Protein AF-A0A3D3BCI1-F1 (afdb_monomer)

Foldseek 3Di:
DVLVVVLVVLVVVLCVVQPPVLVVVVVVVVDDPVCSVPVPRCLVSVVVVLVSVLSSVVSVLVVVVVVLCVVDPDDQDLVNVLVVLVPPPPRRPVVSNVVSVVVSVVVSVVSVVVSVVVVVVVVVVVVVVD

Sequence (130 aa):
IVTASITIWLSVPTCERVSLHVEEAARVDGLGPYATFFRIALPIARFQVFGAIAFSFVLVWNEFLLAMMLTTSKGKTLPIIASEMSQLGMNVPWGILNAAVVLLSLPPLILLGVLAGGLNAAFSKKSDQG

pLDDT: mean 73.15, std 9.78, range [41.56, 92.06]

Nearest PDB structures (foldseek):
  7ahd-assembly1_B  TM=6.035E-01  e=8.012E-01  Lactococcus lactis subsp. lactis

Secondary structure (DSSP, 8-state):
-HHHHHHHHHHHHHHHHHHHHHHHHHHHTT--HHHHIIIIIHHHHHHHHHHHHHHHHHHHHHHHHHHHHHH-SSS--HHHHHHHHHTTGGG--HHHHHHHHHHHHHHHHHHHHHHHHHHHHHHHHHHTT-

Solvent-accessible surface area (backbone atoms only — not comparable to full-atom values): 7464 Å² total; per-residue (Å²): 110,71,55,60,56,51,46,54,62,65,49,50,68,60,52,62,76,54,45,65,70,51,52,56,53,29,55,75,70,69,49,52,72,69,55,37,41,66,70,47,51,45,67,71,40,41,70,59,52,52,51,53,51,55,53,44,48,56,47,52,50,54,52,48,52,53,49,50,57,73,68,44,87,85,63,80,42,66,70,47,51,38,54,58,41,64,69,52,64,94,70,39,56,60,70,60,39,52,52,44,52,53,63,68,47,44,63,63,50,52,52,51,49,53,53,50,49,54,50,50,56,62,49,54,66,58,64,77,74,111

Radius of gyration: 21.61 Å; Cα contacts (8 Å, |Δi|>4): 57; chains: 1; bounding box: 54×42×54 Å

Structure (mmCIF, N/CA/C/O backbone):
data_AF-A0A3D3BCI1-F1
#
_entry.id   AF-A0A3D3BCI1-F1
#
loop_
_atom_site.group_PDB
_atom_site.id
_atom_site.type_symbol
_atom_site.label_atom_id
_atom_site.label_alt_id
_atom_site.label_comp_id
_atom_site.label_asym_id
_atom_site.label_entity_id
_atom_site.label_seq_id
_atom_site.pdbx_PDB_ins_code
_atom_site.Cartn_x
_atom_site.Cartn_y
_atom_site.Cartn_z
_atom_site.occupancy
_atom_site.B_iso_or_equiv
_atom_site.auth_seq_id
_atom_site.auth_comp_id
_atom_site.auth_asym_id
_atom_site.auth_atom_id
_atom_site.pdbx_PDB_model_num
ATOM 1 N N . ILE A 1 1 ? 3.225 -16.337 -1.098 1.00 55.62 1 ILE A N 1
ATOM 2 C CA . ILE A 1 1 ? 2.844 -17.005 0.186 1.00 55.62 1 ILE A CA 1
ATOM 3 C C . ILE A 1 1 ? 3.500 -16.295 1.368 1.00 55.62 1 ILE A C 1
ATOM 5 O O . ILE A 1 1 ? 2.781 -15.864 2.257 1.00 55.62 1 ILE A O 1
ATOM 9 N N . VAL A 1 2 ? 4.818 -16.064 1.331 1.00 61.44 2 VAL A N 1
ATOM 10 C CA . VAL A 1 2 ? 5.566 -15.297 2.354 1.00 61.44 2 VAL A CA 1
ATOM 11 C C . VAL A 1 2 ? 4.993 -13.884 2.570 1.00 61.44 2 VAL A C 1
ATOM 13 O O . VAL A 1 2 ? 4.844 -13.418 3.695 1.00 61.44 2 VAL A O 1
ATOM 16 N N . THR A 1 3 ? 4.568 -13.251 1.482 1.00 62.31 3 THR A N 1
ATOM 17 C CA . THR A 1 3 ? 3.888 -11.951 1.384 1.00 62.31 3 THR A CA 1
ATOM 18 C C . THR A 1 3 ? 2.646 -11.836 2.273 1.00 62.31 3 THR A C 1
ATOM 20 O O . THR A 1 3 ? 2.536 -10.928 3.092 1.00 62.31 3 THR A O 1
ATOM 23 N N . ALA A 1 4 ? 1.716 -12.787 2.135 1.00 63.69 4 ALA A N 1
ATOM 24 C CA . ALA A 1 4 ? 0.453 -12.782 2.866 1.00 63.69 4 ALA A CA 1
ATOM 25 C C . ALA A 1 4 ? 0.679 -13.062 4.358 1.00 63.69 4 ALA A C 1
ATOM 27 O O . ALA A 1 4 ? 0.048 -12.433 5.204 1.00 63.69 4 ALA A O 1
ATOM 28 N N . SER A 1 5 ? 1.631 -13.943 4.685 1.00 70.56 5 SER A N 1
ATOM 29 C CA . SER A 1 5 ? 2.012 -14.245 6.066 1.00 70.56 5 SER A CA 1
ATOM 30 C C . SER A 1 5 ? 2.587 -13.025 6.792 1.00 70.56 5 SER A C 1
ATOM 32 O O . SER A 1 5 ? 2.192 -12.755 7.923 1.00 70.56 5 SER A O 1
ATOM 34 N N . ILE A 1 6 ? 3.464 -12.250 6.144 1.00 69.38 6 ILE A N 1
ATOM 35 C CA . ILE A 1 6 ? 4.060 -11.041 6.735 1.00 69.38 6 ILE A CA 1
ATOM 36 C C . ILE A 1 6 ? 3.019 -9.923 6.879 1.00 69.38 6 ILE A C 1
ATOM 38 O O . ILE A 1 6 ? 2.980 -9.260 7.913 1.00 69.38 6 ILE A O 1
ATOM 42 N N . THR A 1 7 ? 2.147 -9.729 5.885 1.00 65.69 7 THR A N 1
ATOM 43 C CA . THR A 1 7 ? 1.057 -8.746 5.969 1.00 65.69 7 THR A CA 1
ATOM 44 C C . THR A 1 7 ? 0.122 -9.037 7.141 1.00 65.69 7 THR A C 1
ATOM 46 O O . THR A 1 7 ? -0.187 -8.124 7.907 1.00 65.69 7 THR A O 1
ATOM 49 N N . ILE A 1 8 ? -0.301 -10.295 7.316 1.00 67.31 8 ILE A N 1
ATOM 50 C CA . ILE A 1 8 ? -1.153 -10.707 8.442 1.00 67.31 8 ILE A CA 1
ATOM 51 C C . ILE A 1 8 ? -0.408 -10.490 9.764 1.00 67.31 8 ILE A C 1
ATOM 53 O O . ILE A 1 8 ? -0.947 -9.888 10.687 1.00 67.31 8 ILE A O 1
ATOM 57 N N . TRP A 1 9 ? 0.859 -10.896 9.840 1.00 72.00 9 TRP A N 1
ATOM 58 C CA . TRP A 1 9 ? 1.659 -10.748 11.054 1.00 72.00 9 TRP A CA 1
ATOM 59 C C . TRP A 1 9 ? 1.862 -9.284 11.476 1.00 72.00 9 TRP A C 1
ATOM 61 O O . TRP A 1 9 ? 1.779 -8.970 12.659 1.00 72.00 9 TRP A O 1
ATOM 71 N N . LEU A 1 10 ? 2.054 -8.366 10.524 1.00 67.88 10 LEU A N 1
ATOM 72 C CA . LEU A 1 10 ? 2.210 -6.936 10.815 1.00 67.88 10 LEU A CA 1
ATOM 73 C C . LEU A 1 10 ? 0.901 -6.232 11.181 1.00 67.88 10 LEU A C 1
ATOM 75 O O . LEU A 1 10 ? 0.939 -5.194 11.837 1.00 67.88 10 LEU A O 1
ATOM 79 N N . SER A 1 11 ? -0.250 -6.768 10.773 1.00 64.44 11 SER A N 1
ATOM 80 C CA . SER A 1 11 ? -1.553 -6.133 11.013 1.00 64.44 11 SER A CA 1
ATOM 81 C C . SER A 1 11 ? -2.202 -6.532 12.347 1.00 64.44 11 SER A C 1
ATOM 83 O O . SER A 1 11 ? -2.993 -5.758 12.890 1.00 64.44 11 SER A O 1
ATOM 85 N N . VAL A 1 12 ? -1.810 -7.666 12.937 1.00 68.62 12 VAL A N 1
ATOM 86 C CA . VAL A 1 12 ? -2.248 -8.103 14.280 1.00 68.62 12 VAL A CA 1
ATOM 87 C C . VAL A 1 12 ? -1.911 -7.091 15.394 1.00 68.62 12 VAL A C 1
ATOM 89 O O . VAL A 1 12 ? -2.842 -6.626 16.058 1.00 68.62 12 VAL A O 1
ATOM 92 N N . PRO A 1 13 ? -0.649 -6.648 15.586 1.00 64.31 13 PRO A N 1
ATOM 93 C CA . PRO A 1 13 ? -0.305 -5.722 16.673 1.00 64.31 13 PRO A CA 1
ATOM 94 C C . PRO A 1 13 ? -0.945 -4.330 16.524 1.00 64.31 13 PRO A C 1
ATOM 96 O O . PRO A 1 13 ? -1.072 -3.592 17.504 1.00 64.31 13 PRO A O 1
ATOM 99 N N . THR A 1 14 ? -1.379 -3.967 15.313 1.00 61.38 14 THR A N 1
ATOM 100 C CA . THR A 1 14 ? -2.145 -2.744 15.038 1.00 61.38 14 THR A CA 1
ATOM 101 C C . THR A 1 14 ? -3.579 -2.823 15.571 1.00 61.38 14 THR A C 1
ATOM 103 O O . THR A 1 14 ? -4.079 -1.834 16.106 1.00 61.38 14 THR A O 1
ATOM 106 N N . CYS A 1 15 ? -4.240 -3.981 15.470 1.00 62.88 15 CYS A N 1
ATOM 107 C CA . CYS A 1 15 ? -5.601 -4.159 15.989 1.00 62.88 15 CYS A CA 1
ATOM 108 C C . CYS A 1 15 ? -5.642 -4.277 17.521 1.00 62.88 15 CYS A C 1
ATOM 110 O O . CYS A 1 15 ? -6.562 -3.760 18.159 1.00 62.88 15 CYS A O 1
ATOM 112 N N . GLU A 1 16 ? -4.641 -4.912 18.132 1.00 64.94 16 GLU A N 1
ATOM 113 C CA . GLU A 1 16 ? -4.620 -5.143 19.584 1.00 64.94 16 GLU A CA 1
ATOM 114 C C . GLU A 1 16 ? -4.493 -3.849 20.398 1.00 64.94 16 GLU A C 1
ATOM 116 O O . GLU A 1 16 ? -5.134 -3.704 21.433 1.00 64.94 16 GLU A O 1
ATOM 121 N N . ARG A 1 17 ? -3.724 -2.863 19.921 1.00 58.66 17 ARG A N 1
ATOM 122 C CA . ARG A 1 17 ? -3.469 -1.623 20.681 1.00 58.66 17 ARG A CA 1
ATOM 123 C C . ARG A 1 17 ? -4.643 -0.643 20.709 1.00 58.66 17 ARG A C 1
ATOM 125 O O . ARG A 1 17 ? -4.691 0.212 21.586 1.00 58.66 17 ARG A O 1
ATOM 132 N N . VAL A 1 18 ? -5.551 -0.728 19.738 1.00 62.78 18 VAL A N 1
ATOM 133 C CA . VAL A 1 18 ? -6.696 0.191 19.600 1.00 62.78 18 VAL A CA 1
ATOM 134 C C . VAL A 1 18 ? -7.972 -0.379 20.221 1.00 62.78 18 VAL A C 1
ATOM 136 O O . VAL A 1 18 ? -8.806 0.394 20.677 1.00 62.78 18 VAL A O 1
ATOM 139 N N . SER A 1 19 ? -8.140 -1.703 20.249 1.00 62.62 19 SER A N 1
ATOM 140 C CA . SER A 1 19 ? -9.444 -2.334 20.503 1.00 62.62 19 SER A CA 1
ATOM 141 C C . SER A 1 19 ? -9.961 -2.184 21.937 1.00 62.62 19 SER A C 1
ATOM 143 O O . SER A 1 19 ? -11.093 -1.742 22.110 1.00 62.62 19 SER A O 1
ATOM 145 N N . LEU A 1 20 ? -9.150 -2.477 22.960 1.00 66.69 20 LEU A N 1
ATOM 146 C CA . LEU A 1 20 ? -9.670 -2.632 24.327 1.00 66.69 20 LEU A CA 1
ATOM 147 C C . LEU A 1 20 ? -10.268 -1.333 24.903 1.00 66.69 20 LEU A C 1
ATOM 149 O O . LEU A 1 20 ? -11.418 -1.301 25.331 1.00 66.69 20 LEU A O 1
ATOM 153 N N . HIS A 1 21 ? -9.515 -0.232 24.847 1.00 67.88 21 HIS A N 1
ATOM 154 C CA . HIS A 1 21 ? -9.954 1.051 25.408 1.00 67.88 21 HIS A CA 1
ATOM 155 C C . HIS A 1 21 ? -11.075 1.714 24.597 1.00 67.88 21 HIS A C 1
ATOM 157 O O . HIS A 1 21 ? -11.914 2.423 25.152 1.00 67.88 21 HIS A O 1
ATOM 163 N N . VAL A 1 22 ? -11.098 1.497 23.279 1.00 72.88 22 VAL A N 1
ATOM 164 C CA . VAL A 1 22 ? -12.125 2.058 22.390 1.00 72.88 22 VA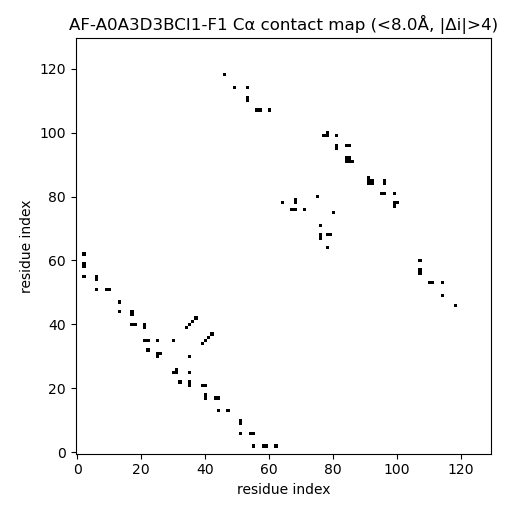L A CA 1
ATOM 165 C C . VAL A 1 22 ? -13.462 1.341 22.571 1.00 72.88 22 VAL A C 1
ATOM 167 O O . VAL A 1 22 ? -14.512 1.980 22.512 1.00 72.88 22 VAL A O 1
ATOM 170 N N . GLU A 1 23 ? -13.441 0.032 22.815 1.00 71.00 23 GLU A N 1
ATOM 171 C CA . GLU A 1 23 ? -14.651 -0.763 23.020 1.00 71.00 23 GLU A CA 1
ATOM 172 C C . GLU A 1 23 ? -15.300 -0.489 24.387 1.00 71.00 23 GLU A C 1
ATOM 174 O O . GLU A 1 23 ? -16.524 -0.369 24.472 1.00 71.00 23 GLU A O 1
ATOM 179 N N . GLU A 1 24 ? -14.494 -0.294 25.438 1.00 70.62 24 GLU A N 1
ATOM 180 C CA . GLU A 1 24 ? -14.978 0.118 26.762 1.00 70.62 24 GLU A CA 1
ATOM 181 C C . GLU A 1 24 ? -15.614 1.515 26.737 1.00 70.62 24 GLU A C 1
ATOM 183 O O . GLU A 1 24 ? -16.728 1.685 27.233 1.00 70.62 24 GLU A O 1
ATOM 188 N N . ALA A 1 25 ? -14.966 2.498 26.100 1.00 74.38 25 ALA A N 1
ATOM 189 C CA . ALA A 1 25 ? -15.505 3.854 25.976 1.00 74.38 25 ALA A CA 1
ATOM 190 C C . ALA A 1 25 ? -16.810 3.889 25.159 1.00 74.38 25 ALA A C 1
ATOM 192 O O . ALA A 1 25 ? -17.790 4.509 25.565 1.00 74.38 25 ALA A O 1
ATOM 193 N N . ALA A 1 26 ? -16.873 3.154 24.046 1.00 72.31 26 ALA A N 1
ATOM 194 C CA . ALA A 1 26 ? -18.069 3.117 23.211 1.00 72.31 26 ALA A CA 1
ATOM 195 C C . ALA A 1 26 ? -19.255 2.390 23.870 1.00 72.31 26 ALA A C 1
ATOM 197 O O . ALA A 1 26 ? -20.409 2.716 23.584 1.00 72.31 26 ALA A O 1
ATOM 198 N N . ARG A 1 27 ? -18.987 1.428 24.768 1.00 74.88 27 ARG A N 1
ATOM 199 C CA . ARG A 1 27 ? -20.024 0.778 25.582 1.00 74.88 27 ARG A CA 1
ATOM 200 C C . ARG A 1 27 ? -20.628 1.749 26.601 1.00 74.88 27 ARG A C 1
ATOM 202 O O . ARG A 1 27 ? -21.836 1.696 26.816 1.00 74.88 27 ARG A O 1
ATOM 209 N N . VAL A 1 28 ? -19.819 2.637 27.185 1.00 78.94 28 VAL A N 1
ATOM 210 C CA . VAL A 1 28 ? -20.299 3.719 28.067 1.00 78.94 28 VAL A CA 1
ATOM 211 C C . VAL A 1 28 ? -21.165 4.721 27.288 1.00 78.94 28 VAL A C 1
ATOM 213 O O . VAL A 1 28 ? -22.195 5.153 27.798 1.00 78.94 28 VAL A O 1
ATOM 216 N N . ASP A 1 29 ? -20.821 4.994 26.027 1.00 78.62 29 ASP A N 1
ATOM 217 C CA . ASP A 1 29 ? -21.579 5.875 25.122 1.00 78.62 29 ASP A CA 1
ATOM 218 C C . ASP A 1 29 ? -22.814 5.208 24.464 1.00 78.62 29 ASP A C 1
ATOM 220 O O . ASP A 1 29 ? -23.513 5.833 23.663 1.00 78.62 29 ASP A O 1
ATOM 224 N N . GLY A 1 30 ? -23.106 3.937 24.770 1.00 81.44 30 GLY A N 1
ATOM 225 C CA . GLY A 1 30 ? -24.274 3.213 24.242 1.00 81.44 30 GLY A CA 1
ATOM 226 C C .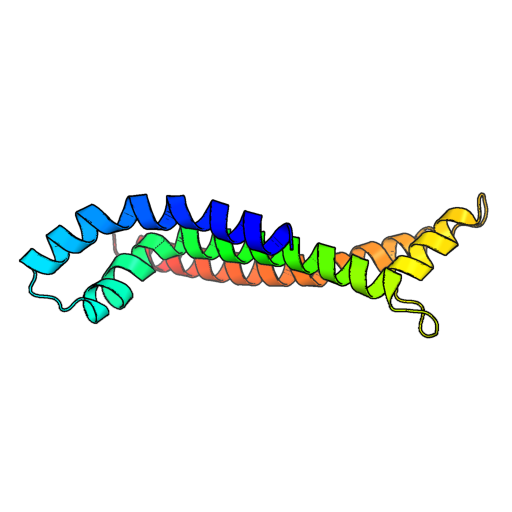 GLY A 1 30 ? -24.220 2.897 22.739 1.00 81.44 30 GLY A C 1
ATOM 227 O O . GLY A 1 30 ? -25.246 2.582 22.132 1.00 81.44 30 GLY A O 1
ATOM 228 N N . LEU A 1 31 ? -23.043 2.979 22.113 1.00 79.81 31 LEU A N 1
ATOM 229 C CA . LEU A 1 31 ? -22.855 2.697 20.690 1.00 79.81 31 LEU A CA 1
ATOM 230 C C . LEU A 1 31 ? -22.811 1.186 20.420 1.00 79.81 31 LEU A C 1
ATOM 232 O O . LEU A 1 31 ? -22.127 0.422 21.099 1.00 79.81 31 LEU A O 1
ATOM 236 N N . GLY A 1 32 ? -23.521 0.749 19.375 1.00 82.06 32 GLY A N 1
ATOM 237 C CA . GLY A 1 32 ? -23.449 -0.633 18.894 1.00 82.06 32 GLY A CA 1
ATOM 238 C C . GLY A 1 32 ? -22.094 -0.964 18.240 1.00 82.06 32 GLY A C 1
ATOM 239 O O . GLY A 1 32 ? -21.441 -0.069 17.700 1.00 82.06 32 GLY A O 1
ATOM 240 N N . PRO A 1 33 ? -21.689 -2.248 18.189 1.00 77.56 33 PRO A N 1
ATOM 241 C CA . PRO A 1 33 ? -20.346 -2.676 17.768 1.00 77.56 33 PRO A CA 1
ATOM 242 C C . PRO A 1 33 ? -19.954 -2.221 16.353 1.00 77.56 33 PRO A C 1
ATOM 244 O O . PRO A 1 33 ? -18.823 -1.794 16.120 1.00 77.56 33 PRO A O 1
ATOM 247 N N . TYR A 1 34 ? -20.896 -2.224 15.406 1.00 80.81 34 TYR A N 1
ATOM 248 C CA . TYR A 1 34 ? -20.651 -1.718 14.051 1.00 80.81 34 TYR A CA 1
ATOM 249 C C . TYR A 1 34 ? -20.419 -0.202 14.020 1.00 80.81 34 TYR A C 1
ATOM 251 O O . TYR A 1 34 ? -19.557 0.281 13.285 1.00 80.81 34 TYR A O 1
ATOM 259 N N . ALA A 1 35 ? -21.160 0.558 14.832 1.00 80.50 35 ALA A N 1
ATOM 260 C CA . ALA A 1 35 ? -20.981 2.002 14.929 1.00 80.50 35 ALA A CA 1
ATOM 261 C C . ALA A 1 35 ? -19.627 2.332 15.569 1.00 80.50 35 ALA A C 1
ATOM 263 O O . ALA A 1 35 ? -18.901 3.170 15.042 1.00 80.50 35 ALA A O 1
ATOM 264 N N . THR A 1 36 ? -19.247 1.617 16.630 1.00 81.06 36 THR A N 1
ATOM 265 C CA . THR A 1 36 ? -17.935 1.732 17.280 1.00 81.06 36 THR A CA 1
ATOM 266 C C . THR A 1 36 ? -16.792 1.486 16.301 1.00 81.06 36 THR A C 1
ATOM 268 O O . THR A 1 36 ? -15.850 2.277 16.231 1.00 81.06 36 THR A O 1
ATOM 271 N N . PHE A 1 37 ? -16.896 0.436 15.481 1.00 77.56 37 PHE A N 1
ATOM 272 C CA . PHE A 1 37 ? -15.868 0.110 14.499 1.00 77.56 37 PHE A CA 1
ATOM 273 C C . PHE A 1 37 ? -15.692 1.218 13.451 1.00 77.56 37 PHE A C 1
ATOM 275 O O . PHE A 1 37 ? -14.594 1.749 13.291 1.00 77.56 37 PHE A O 1
ATOM 282 N N . PHE A 1 38 ? -16.766 1.612 12.760 1.00 81.62 38 PHE A N 1
ATOM 283 C CA . PHE A 1 38 ? -16.662 2.557 11.643 1.00 81.62 38 PHE A CA 1
ATOM 284 C C . PHE A 1 38 ? -16.491 4.020 12.072 1.00 81.62 38 PHE A C 1
ATOM 286 O O . PHE A 1 38 ? -15.827 4.776 11.364 1.00 81.62 38 PHE A O 1
ATOM 293 N N . ARG A 1 39 ? -17.071 4.445 13.205 1.00 78.44 39 ARG A N 1
ATOM 294 C CA . ARG A 1 39 ? -16.984 5.844 13.668 1.00 78.44 39 ARG A CA 1
ATOM 295 C C . ARG A 1 39 ? -15.810 6.128 14.590 1.00 78.44 39 ARG A C 1
ATOM 297 O O . ARG A 1 39 ? -15.402 7.283 14.647 1.00 78.44 39 ARG A O 1
ATOM 304 N N . ILE A 1 40 ? -15.298 5.134 15.315 1.00 77.00 40 ILE A N 1
ATOM 305 C CA . ILE A 1 40 ? -14.287 5.366 16.353 1.00 77.00 40 ILE A CA 1
ATOM 306 C C . ILE A 1 40 ? -13.004 4.611 16.018 1.00 77.00 40 ILE A C 1
ATOM 308 O O . ILE A 1 40 ? -11.981 5.237 15.747 1.00 77.00 40 ILE A O 1
ATOM 312 N N . ALA A 1 41 ? -13.055 3.280 15.953 1.00 77.69 41 ALA A N 1
ATOM 313 C CA . ALA A 1 41 ? -11.852 2.469 15.770 1.00 77.69 41 ALA A CA 1
ATOM 314 C C . ALA A 1 41 ? -11.158 2.738 14.422 1.00 77.69 41 ALA A C 1
ATOM 316 O O . ALA A 1 41 ? -9.954 2.985 14.382 1.00 77.69 41 ALA A O 1
ATOM 317 N N . LEU A 1 42 ? -11.915 2.759 13.321 1.00 77.31 42 LEU A N 1
ATOM 318 C CA . LEU A 1 42 ? -11.389 2.955 11.969 1.00 77.31 42 LEU A CA 1
ATOM 319 C C . LEU A 1 42 ? -10.710 4.329 11.764 1.00 77.31 42 LEU A C 1
ATOM 321 O O . LEU A 1 42 ? -9.576 4.356 11.281 1.00 77.31 42 LEU A O 1
ATOM 325 N N . PRO A 1 43 ? -11.311 5.480 12.133 1.00 76.81 43 PRO A N 1
ATOM 326 C CA . PRO A 1 43 ? -10.648 6.777 11.996 1.00 76.81 43 PRO A CA 1
ATOM 327 C C . PRO A 1 43 ? -9.459 6.971 12.945 1.00 76.81 43 PRO A C 1
ATOM 329 O O . PRO A 1 43 ? -8.530 7.692 12.584 1.00 76.81 43 PRO A O 1
ATOM 332 N N . ILE A 1 44 ? -9.431 6.325 14.113 1.00 77.12 44 ILE A N 1
ATOM 333 C CA . ILE A 1 44 ? -8.259 6.348 15.006 1.00 77.12 44 ILE A CA 1
ATOM 334 C C . ILE A 1 44 ? -7.126 5.498 14.416 1.00 77.12 44 ILE A C 1
ATOM 336 O O . ILE A 1 44 ? -5.974 5.931 14.364 1.00 77.12 44 ILE A O 1
ATOM 340 N N . ALA A 1 45 ? -7.457 4.317 13.894 1.00 76.06 45 ALA A N 1
ATOM 341 C CA . ALA A 1 45 ? -6.502 3.406 13.277 1.00 76.06 45 ALA A CA 1
ATOM 342 C C . ALA A 1 45 ? -6.083 3.819 11.855 1.00 76.06 45 ALA A C 1
ATOM 344 O O . ALA A 1 45 ? -5.172 3.206 11.301 1.00 76.06 45 ALA A O 1
ATOM 345 N N . ARG A 1 46 ? -6.685 4.863 11.259 1.00 74.12 46 ARG A N 1
ATOM 346 C CA . ARG A 1 46 ? -6.475 5.261 9.852 1.00 74.12 46 ARG A CA 1
ATOM 347 C C . ARG A 1 46 ? -5.001 5.348 9.457 1.00 74.12 46 ARG A C 1
ATOM 349 O O . ARG A 1 46 ? -4.624 4.846 8.408 1.00 74.12 46 ARG A O 1
ATOM 356 N N . PHE A 1 47 ? -4.153 5.922 10.316 1.00 74.25 47 PHE A N 1
ATOM 357 C CA . PHE A 1 47 ? -2.718 6.065 10.047 1.00 74.25 47 PHE A CA 1
ATOM 358 C C . PHE A 1 47 ? -2.018 4.704 9.950 1.00 74.25 47 PHE A C 1
ATOM 360 O O . PHE A 1 47 ? -1.204 4.477 9.058 1.00 74.25 47 PHE A O 1
ATOM 367 N N . GLN A 1 48 ? -2.381 3.777 10.836 1.00 72.56 48 GLN A N 1
ATOM 368 C CA . GLN A 1 48 ? -1.817 2.431 10.842 1.00 72.56 48 GLN A CA 1
ATOM 369 C C . GLN A 1 48 ? -2.348 1.588 9.677 1.00 72.56 48 GLN A C 1
ATOM 371 O O . GLN A 1 48 ? -1.580 0.874 9.040 1.00 72.56 48 GLN A O 1
ATOM 376 N N . VAL A 1 49 ? -3.634 1.729 9.337 1.00 77.44 49 VAL A N 1
ATOM 377 C CA . VAL A 1 49 ? -4.244 1.073 8.171 1.00 77.44 49 VAL A CA 1
ATOM 378 C C . VAL A 1 49 ? -3.565 1.525 6.876 1.00 77.44 49 VAL A C 1
ATOM 380 O O . VAL A 1 49 ? -3.232 0.688 6.040 1.00 77.44 49 VAL A O 1
ATOM 383 N N . PHE A 1 50 ? -3.278 2.821 6.721 1.00 79.94 50 PHE A N 1
ATOM 384 C CA . PHE A 1 50 ? -2.534 3.318 5.560 1.00 79.94 50 PHE A CA 1
ATOM 385 C C . PHE A 1 50 ? -1.121 2.730 5.470 1.00 79.94 50 PHE A C 1
ATOM 387 O O . PHE A 1 50 ? -0.710 2.316 4.386 1.00 79.94 50 PHE A O 1
ATOM 394 N N . GLY A 1 51 ? -0.403 2.634 6.595 1.00 78.31 51 GLY A N 1
ATOM 395 C CA . GLY A 1 51 ? 0.909 1.983 6.647 1.00 78.31 51 GLY A CA 1
ATOM 396 C C . GLY A 1 51 ? 0.852 0.507 6.237 1.00 78.31 51 GLY A C 1
ATOM 397 O O . GLY A 1 51 ? 1.652 0.061 5.415 1.00 78.31 51 GLY A O 1
ATOM 398 N N . ALA A 1 52 ? -0.141 -0.233 6.737 1.00 78.56 52 ALA A N 1
ATOM 399 C CA . ALA A 1 52 ? -0.345 -1.639 6.396 1.00 78.56 52 ALA A CA 1
ATOM 400 C C . ALA A 1 52 ? -0.680 -1.844 4.907 1.00 78.56 52 ALA A C 1
ATOM 402 O O . ALA A 1 52 ? -0.146 -2.762 4.280 1.00 78.56 52 ALA A O 1
ATOM 403 N N . ILE A 1 53 ? -1.517 -0.979 4.320 1.00 80.56 53 ILE A N 1
ATOM 404 C CA . ILE A 1 53 ? -1.864 -1.016 2.890 1.00 80.56 53 ILE A CA 1
ATOM 405 C C . ILE A 1 53 ? -0.631 -0.735 2.027 1.00 80.56 53 ILE A C 1
ATOM 407 O O . ILE A 1 53 ? -0.352 -1.495 1.101 1.00 80.56 53 ILE A O 1
ATOM 411 N N . ALA A 1 54 ? 0.130 0.317 2.343 1.00 82.88 54 ALA A N 1
ATOM 412 C CA . ALA A 1 54 ? 1.333 0.677 1.597 1.00 82.88 54 ALA A CA 1
ATOM 413 C C . ALA A 1 54 ? 2.376 -0.450 1.628 1.00 82.88 54 ALA A 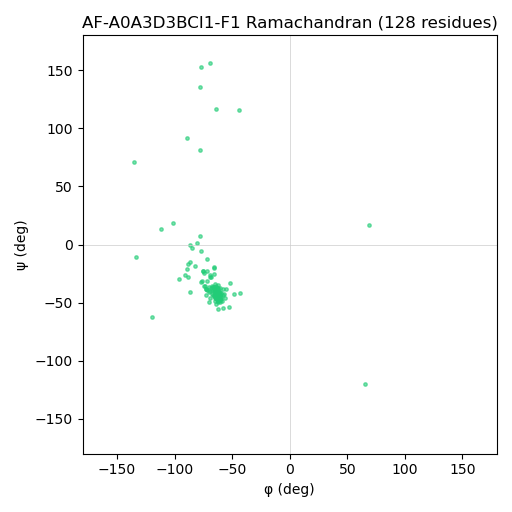C 1
ATOM 415 O O . ALA A 1 54 ? 2.898 -0.853 0.588 1.00 82.88 54 ALA A O 1
ATOM 416 N N . PHE A 1 55 ? 2.636 -1.003 2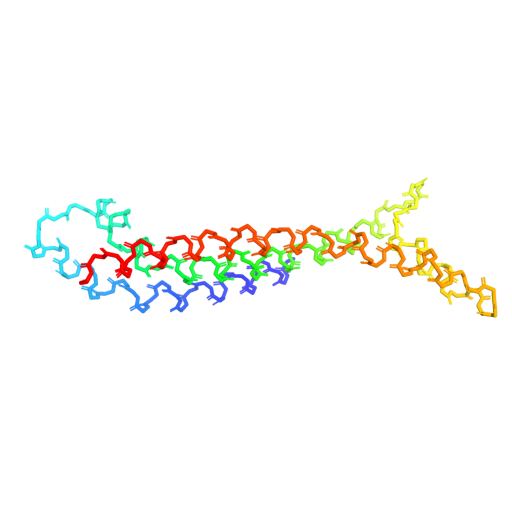.813 1.00 78.62 55 PHE A N 1
ATOM 417 C CA . PHE A 1 55 ? 3.597 -2.086 2.986 1.00 78.62 55 PHE A CA 1
ATOM 418 C C . PHE A 1 55 ? 3.172 -3.362 2.244 1.00 78.62 55 PHE A C 1
ATOM 420 O O . PHE A 1 55 ? 3.962 -3.957 1.511 1.00 78.62 55 PHE A O 1
ATOM 427 N N . SER A 1 56 ? 1.900 -3.749 2.366 1.00 80.00 56 SER A N 1
ATOM 428 C CA . SER A 1 56 ? 1.355 -4.918 1.667 1.00 80.00 56 SER A CA 1
ATOM 429 C C . SER A 1 56 ? 1.397 -4.749 0.151 1.00 80.00 56 SER A C 1
ATOM 431 O O . SER A 1 56 ? 1.704 -5.701 -0.564 1.00 80.00 56 SER A O 1
ATOM 433 N N . PHE A 1 57 ? 1.147 -3.536 -0.348 1.00 83.06 57 PHE A N 1
ATOM 434 C CA . PHE A 1 57 ? 1.246 -3.243 -1.772 1.00 83.06 57 PHE A CA 1
ATOM 435 C C . PHE A 1 57 ? 2.669 -3.443 -2.297 1.00 83.06 57 PHE A C 1
ATOM 437 O O . PHE A 1 57 ? 2.840 -4.120 -3.304 1.00 83.06 57 PHE A O 1
ATOM 444 N N . VAL A 1 58 ? 3.690 -2.916 -1.610 1.00 81.44 58 VAL A N 1
ATOM 445 C CA . VAL A 1 58 ? 5.098 -3.100 -2.011 1.00 81.44 58 VAL A CA 1
ATOM 446 C C . VAL A 1 58 ? 5.457 -4.583 -2.084 1.00 81.44 58 VAL A C 1
ATOM 448 O O . VAL A 1 58 ? 6.093 -5.027 -3.040 1.00 81.44 58 VAL A O 1
ATOM 451 N N . LEU A 1 59 ? 5.015 -5.363 -1.099 1.00 78.88 59 LEU A N 1
ATOM 452 C CA . LEU A 1 59 ? 5.280 -6.793 -1.073 1.00 78.88 59 LEU A CA 1
ATOM 453 C C . LEU A 1 59 ? 4.600 -7.539 -2.236 1.00 78.88 59 LEU A C 1
ATOM 455 O O . LEU A 1 59 ? 5.245 -8.346 -2.906 1.00 78.88 59 LEU A O 1
ATOM 459 N N . VAL A 1 60 ? 3.323 -7.257 -2.513 1.00 81.62 60 VAL A N 1
ATOM 460 C CA . VAL A 1 60 ? 2.595 -7.859 -3.646 1.00 81.62 60 VAL A CA 1
ATOM 461 C C . VAL A 1 60 ? 3.185 -7.412 -4.984 1.00 81.62 60 VAL A C 1
ATOM 463 O O . VAL A 1 60 ? 3.297 -8.220 -5.902 1.00 81.62 60 VAL A O 1
ATOM 466 N N . TRP A 1 61 ? 3.602 -6.150 -5.093 1.00 82.94 61 TRP A N 1
ATOM 467 C CA . TRP A 1 61 ? 4.223 -5.602 -6.296 1.00 82.94 61 TRP A CA 1
ATOM 468 C C . TRP A 1 61 ? 5.519 -6.337 -6.655 1.00 82.94 61 TRP A C 1
ATOM 470 O O . TRP A 1 61 ? 5.719 -6.711 -7.810 1.00 82.94 61 TRP A O 1
ATOM 480 N N . ASN A 1 62 ? 6.365 -6.624 -5.663 1.00 79.12 62 ASN A N 1
ATOM 481 C CA . ASN A 1 62 ? 7.596 -7.390 -5.870 1.00 79.12 62 ASN A CA 1
ATOM 482 C C . ASN A 1 62 ? 7.322 -8.819 -6.364 1.00 79.12 62 ASN A C 1
ATOM 484 O O . ASN A 1 62 ? 7.962 -9.286 -7.306 1.00 79.12 62 ASN A O 1
ATOM 488 N N . GLU A 1 63 ? 6.346 -9.500 -5.768 1.00 76.19 63 GLU A N 1
ATOM 489 C CA . GLU A 1 63 ? 5.949 -10.860 -6.160 1.00 76.19 63 GLU A CA 1
ATOM 490 C C . GLU A 1 63 ? 5.320 -10.891 -7.557 1.00 76.19 63 GLU A C 1
ATOM 492 O O . GLU A 1 63 ? 5.564 -11.810 -8.335 1.00 76.19 63 GLU A O 1
ATOM 497 N N . PHE A 1 64 ? 4.551 -9.861 -7.912 1.00 76.88 64 PHE A N 1
ATOM 498 C CA . PHE A 1 64 ? 3.974 -9.714 -9.244 1.00 76.88 64 PHE A CA 1
ATOM 499 C C . PHE A 1 64 ? 5.051 -9.553 -10.323 1.00 76.88 64 PHE A C 1
ATOM 501 O O . PHE A 1 64 ? 4.972 -10.201 -11.367 1.00 76.88 64 PHE A O 1
ATOM 508 N N . LEU A 1 65 ? 6.085 -8.740 -10.075 1.00 72.69 65 LEU A N 1
ATOM 509 C CA . LEU A 1 65 ? 7.216 -8.603 -10.997 1.00 72.69 65 LEU A CA 1
ATOM 510 C C . LEU A 1 65 ? 7.967 -9.927 -11.169 1.00 72.69 65 LEU A C 1
ATOM 512 O O . LEU A 1 65 ? 8.270 -10.312 -12.298 1.00 72.69 65 LEU A O 1
ATOM 516 N N . LEU A 1 66 ? 8.207 -10.645 -10.071 1.00 70.62 66 LEU A N 1
ATOM 517 C CA . LEU A 1 66 ? 8.841 -11.961 -10.092 1.00 70.62 66 LEU A CA 1
ATOM 518 C C . LEU A 1 66 ? 7.993 -12.991 -10.863 1.00 70.62 66 LEU A C 1
ATOM 520 O O . LEU A 1 66 ? 8.512 -13.713 -11.713 1.00 70.62 66 LEU A O 1
ATOM 524 N N . ALA A 1 67 ? 6.677 -13.012 -10.649 1.00 71.50 67 ALA A N 1
ATOM 525 C CA . ALA A 1 67 ? 5.757 -13.871 -11.391 1.00 71.50 67 ALA A CA 1
ATOM 526 C C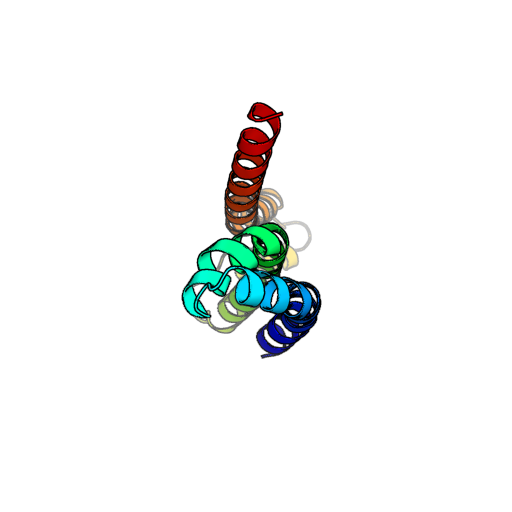 . ALA A 1 67 ? 5.709 -13.519 -12.890 1.00 71.50 67 ALA A C 1
ATOM 528 O O . ALA A 1 67 ? 5.713 -14.416 -13.736 1.00 71.50 67 ALA A O 1
ATOM 529 N N . MET A 1 68 ? 5.717 -12.228 -13.244 1.00 68.19 68 MET A N 1
ATOM 530 C CA . MET A 1 68 ? 5.793 -11.772 -14.638 1.00 68.19 68 MET A CA 1
ATOM 531 C C . MET A 1 68 ? 7.107 -12.160 -15.317 1.00 68.19 68 MET A C 1
ATOM 533 O O . MET A 1 68 ? 7.098 -12.473 -16.512 1.00 68.19 68 MET A O 1
ATOM 537 N N . MET A 1 69 ? 8.220 -12.150 -14.578 1.00 65.81 69 MET A N 1
ATOM 538 C CA . MET A 1 69 ? 9.504 -12.644 -15.074 1.00 65.81 69 MET A CA 1
ATOM 539 C C . MET A 1 69 ? 9.438 -14.142 -15.400 1.00 65.81 69 MET A C 1
ATOM 541 O O . MET A 1 69 ? 9.885 -14.557 -16.465 1.00 65.81 69 MET A O 1
ATOM 545 N N . LEU A 1 70 ? 8.838 -14.943 -14.514 1.00 67.62 70 LEU A N 1
ATOM 546 C CA . LEU A 1 70 ? 8.770 -16.404 -14.643 1.00 67.62 70 LEU A CA 1
ATOM 547 C C . LEU A 1 70 ? 7.744 -16.897 -15.679 1.00 67.62 70 LEU A C 1
ATOM 549 O O . LEU A 1 70 ? 7.948 -17.935 -16.301 1.00 67.62 70 LEU A O 1
ATOM 553 N N . THR A 1 71 ? 6.640 -16.172 -15.877 1.00 66.31 71 THR A N 1
ATOM 554 C CA . THR A 1 71 ? 5.516 -16.613 -16.737 1.00 66.31 71 THR A CA 1
ATOM 555 C C . THR A 1 71 ? 5.756 -16.328 -18.224 1.00 66.31 71 THR A C 1
ATOM 557 O O . THR A 1 71 ? 5.124 -16.903 -19.113 1.00 66.31 71 THR A O 1
ATOM 560 N N . THR A 1 72 ? 6.683 -15.431 -18.537 1.00 56.81 72 THR A N 1
ATOM 561 C CA . THR A 1 72 ? 6.843 -14.910 -19.889 1.00 56.81 72 THR A CA 1
ATOM 562 C C . THR A 1 72 ? 7.798 -15.767 -20.721 1.00 56.81 72 THR A C 1
ATOM 564 O O . THR A 1 72 ? 8.996 -15.523 -20.775 1.00 56.81 72 THR A O 1
ATOM 567 N N . SER A 1 73 ? 7.249 -16.744 -21.446 1.00 55.50 73 SER A N 1
ATOM 568 C CA . SER A 1 73 ? 7.975 -17.475 -22.502 1.00 55.50 73 SER A CA 1
ATOM 569 C C . SER A 1 73 ? 7.883 -16.798 -23.887 1.00 55.50 73 SER A C 1
ATOM 571 O O . SER A 1 73 ? 8.687 -17.107 -24.763 1.00 55.50 73 SER A O 1
ATOM 573 N N . LYS A 1 74 ? 6.939 -15.861 -24.112 1.00 52.72 74 LYS A N 1
ATOM 574 C CA . LYS A 1 74 ? 6.690 -15.260 -25.448 1.00 52.72 74 LYS A CA 1
ATOM 575 C C . LYS A 1 74 ? 6.546 -13.729 -25.521 1.00 52.72 74 LYS A C 1
ATOM 577 O O . LYS A 1 74 ? 6.561 -13.196 -26.623 1.00 52.72 74 LYS A O 1
ATOM 582 N N . GLY A 1 75 ? 6.434 -13.009 -24.405 1.00 55.34 75 GLY A N 1
ATOM 583 C CA . GLY A 1 75 ? 6.198 -11.553 -24.399 1.00 55.34 75 GLY A CA 1
ATOM 584 C C . GLY A 1 75 ? 7.082 -10.822 -23.401 1.00 55.34 75 GLY A C 1
ATOM 585 O O . GLY A 1 75 ? 6.583 -10.427 -22.355 1.00 55.34 75 GLY A O 1
ATOM 586 N N . LYS A 1 76 ? 8.391 -10.725 -23.683 1.00 58.00 76 LYS A N 1
ATOM 587 C CA . LYS A 1 76 ? 9.416 -10.235 -22.742 1.00 58.00 76 LYS A CA 1
ATOM 588 C C . LYS A 1 76 ? 8.939 -8.983 -21.996 1.00 58.00 76 LYS A C 1
ATOM 590 O O . LYS A 1 76 ? 8.702 -7.942 -22.604 1.00 58.00 76 LYS A O 1
ATOM 595 N N . THR A 1 77 ? 8.786 -9.092 -20.680 1.00 65.25 77 THR A N 1
ATOM 596 C CA . THR A 1 77 ? 8.386 -7.967 -19.832 1.00 65.25 77 THR A CA 1
ATOM 597 C C . THR A 1 77 ? 9.587 -7.048 -19.607 1.00 65.25 77 THR A C 1
ATOM 599 O O . THR A 1 77 ? 10.736 -7.493 -19.641 1.00 65.25 77 THR A O 1
ATOM 602 N N . LEU 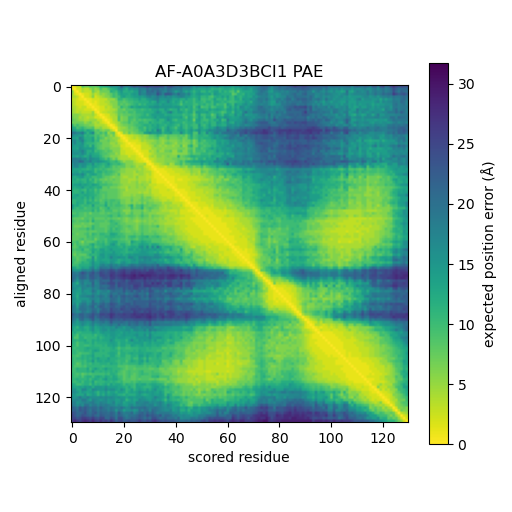A 1 78 ? 9.334 -5.755 -19.374 1.00 62.81 78 LEU A N 1
ATOM 603 C CA . LEU A 1 78 ? 10.371 -4.736 -19.133 1.00 62.81 78 LEU A CA 1
ATOM 604 C C . LEU A 1 78 ? 11.501 -5.186 -18.178 1.00 62.81 78 LEU A C 1
ATOM 606 O O . LEU A 1 78 ? 12.662 -4.932 -18.500 1.00 62.81 78 LEU A O 1
ATOM 610 N N . PRO A 1 79 ? 11.225 -5.894 -17.062 1.00 64.44 79 PRO A N 1
ATOM 611 C CA . PRO A 1 79 ? 12.275 -6.373 -16.165 1.00 64.44 79 PRO A CA 1
ATOM 612 C C . PRO A 1 79 ? 13.180 -7.457 -16.775 1.00 64.44 79 PRO A C 1
ATOM 614 O O . PRO A 1 79 ? 14.380 -7.474 -16.511 1.00 64.44 79 PRO A O 1
ATOM 617 N N . ILE A 1 80 ? 12.629 -8.347 -17.608 1.00 70.56 80 ILE A N 1
ATOM 618 C CA . ILE A 1 80 ? 13.393 -9.400 -18.296 1.00 70.56 80 ILE A CA 1
ATOM 619 C C . ILE A 1 80 ? 14.309 -8.770 -19.342 1.00 70.56 80 ILE A C 1
ATOM 621 O O . ILE A 1 80 ? 15.494 -9.083 -19.386 1.00 70.56 80 ILE A O 1
ATOM 625 N N . ILE A 1 81 ? 13.777 -7.841 -20.146 1.00 69.56 81 ILE A N 1
ATOM 626 C CA . ILE A 1 81 ? 14.562 -7.127 -21.162 1.00 69.56 81 ILE A CA 1
ATOM 627 C C . ILE A 1 81 ? 15.706 -6.370 -20.487 1.00 69.56 81 ILE A C 1
ATOM 629 O O . ILE A 1 81 ? 16.842 -6.463 -20.932 1.00 69.56 81 ILE A O 1
ATOM 633 N N . ALA A 1 82 ? 15.439 -5.673 -19.381 1.00 68.62 82 ALA A N 1
ATOM 634 C CA . ALA A 1 82 ? 16.474 -4.982 -18.619 1.00 68.62 82 ALA A CA 1
ATOM 635 C C . ALA A 1 82 ? 17.557 -5.943 -18.083 1.00 68.62 82 ALA A C 1
ATOM 637 O O . ALA A 1 82 ? 18.744 -5.631 -18.159 1.00 68.62 82 ALA A O 1
ATOM 638 N N . SER A 1 83 ? 17.167 -7.125 -17.590 1.00 70.19 83 SER A N 1
ATOM 639 C CA . SER A 1 83 ? 18.100 -8.157 -17.115 1.00 70.19 83 SER A CA 1
ATOM 640 C C . SER A 1 83 ? 18.966 -8.737 -18.238 1.00 70.19 83 SER A C 1
ATOM 642 O O . SER A 1 83 ? 20.178 -8.847 -18.072 1.00 70.19 83 SER A O 1
ATOM 644 N N . GLU A 1 84 ? 18.381 -9.055 -19.394 1.00 69.94 84 GLU A N 1
ATOM 645 C CA . GLU A 1 84 ? 19.119 -9.537 -20.569 1.00 69.94 84 GLU A CA 1
ATOM 646 C C . GLU A 1 84 ? 20.069 -8.462 -21.117 1.00 69.94 84 GLU A C 1
ATOM 648 O O . GLU A 1 84 ? 21.227 -8.742 -21.417 1.00 69.94 84 GLU A O 1
ATOM 653 N N . MET A 1 85 ? 19.598 -7.214 -21.198 1.00 66.75 85 MET A N 1
ATOM 654 C CA . MET A 1 85 ? 20.386 -6.067 -21.654 1.00 66.75 85 MET A CA 1
ATOM 655 C C . MET A 1 85 ? 21.588 -5.803 -20.741 1.00 66.75 85 MET A C 1
ATOM 657 O O . MET A 1 85 ? 22.644 -5.434 -21.244 1.00 66.75 85 MET A O 1
ATOM 661 N N . SER A 1 86 ? 21.448 -6.032 -19.429 1.00 67.50 86 SER A N 1
ATOM 662 C CA . SER A 1 86 ? 22.523 -5.910 -18.430 1.00 67.50 86 SER A CA 1
ATOM 663 C C . SER A 1 86 ? 23.650 -6.937 -18.627 1.00 67.50 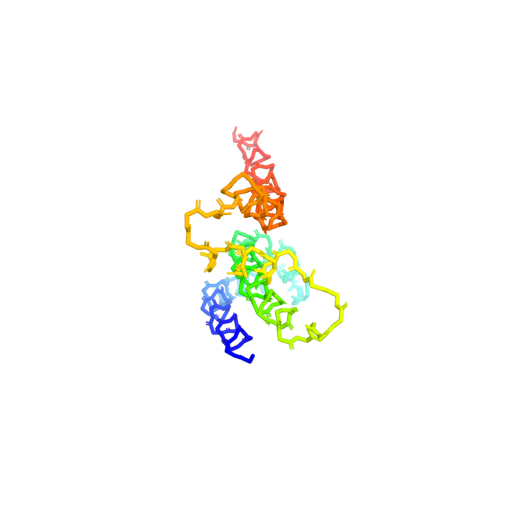86 SER A C 1
ATOM 665 O O . SER A 1 86 ? 24.797 -6.692 -18.261 1.00 67.50 86 SER A O 1
ATOM 667 N N . GLN A 1 87 ? 23.355 -8.081 -19.253 1.00 68.56 87 GLN A N 1
ATOM 668 C CA . GLN A 1 87 ? 24.329 -9.155 -19.481 1.00 68.56 87 GLN A CA 1
ATOM 669 C C . GLN A 1 87 ? 25.176 -8.960 -20.756 1.00 68.56 87 GLN A C 1
ATOM 671 O O . GLN A 1 87 ? 26.102 -9.732 -20.994 1.00 68.56 87 GLN A O 1
ATOM 676 N N . LEU A 1 88 ? 24.923 -7.913 -21.557 1.00 68.12 88 LEU A N 1
ATOM 677 C CA . LEU A 1 88 ? 25.634 -7.628 -22.819 1.00 68.12 88 LEU A CA 1
ATOM 678 C C . LEU A 1 88 ? 27.032 -6.985 -22.654 1.00 68.12 88 LEU A C 1
ATOM 680 O O . LEU A 1 88 ? 27.649 -6.578 -23.642 1.00 68.12 88 LEU A O 1
ATOM 684 N N . GLY A 1 89 ? 27.562 -6.877 -21.433 1.00 68.00 89 GLY A N 1
ATOM 685 C CA . GLY A 1 89 ? 28.914 -6.361 -21.183 1.00 68.00 89 GLY A CA 1
ATOM 686 C C . GLY A 1 89 ? 29.086 -4.881 -21.565 1.00 68.00 89 GLY A C 1
ATOM 687 O O . GLY A 1 89 ? 28.413 -4.015 -21.020 1.00 68.00 89 GLY A O 1
ATOM 688 N N . MET A 1 90 ? 29.995 -4.554 -22.495 1.00 60.47 90 MET A N 1
ATOM 689 C CA . MET A 1 90 ? 30.250 -3.156 -22.910 1.00 60.47 90 MET A CA 1
ATOM 690 C C . MET A 1 90 ? 29.134 -2.527 -23.764 1.00 60.47 90 MET A C 1
ATOM 692 O O . MET A 1 90 ? 29.128 -1.314 -23.941 1.00 60.47 90 MET A O 1
ATOM 696 N N . ASN A 1 91 ? 28.183 -3.319 -24.272 1.00 66.38 91 ASN A N 1
ATOM 697 C CA . ASN A 1 91 ? 27.071 -2.837 -25.103 1.00 66.38 91 ASN A CA 1
ATOM 698 C C . ASN A 1 91 ? 25.747 -2.714 -24.336 1.00 66.38 91 ASN A C 1
ATOM 700 O O . ASN A 1 91 ? 24.685 -2.674 -24.952 1.00 66.38 91 ASN A O 1
ATOM 704 N N . VAL A 1 92 ? 25.788 -2.667 -23.001 1.00 71.31 92 VAL A N 1
ATOM 705 C CA . VAL A 1 92 ? 24.591 -2.480 -22.171 1.00 71.31 92 VAL A CA 1
ATOM 706 C C . VAL A 1 92 ? 23.984 -1.099 -22.468 1.00 71.31 92 VAL A C 1
ATOM 708 O O . VAL A 1 92 ? 24.620 -0.077 -22.190 1.00 71.31 92 VAL A O 1
ATOM 711 N N . PRO A 1 93 ? 22.749 -1.012 -22.997 1.00 75.75 93 PRO A N 1
ATOM 712 C CA . PRO A 1 93 ? 22.085 0.264 -23.215 1.00 75.75 93 PRO A CA 1
ATOM 713 C C . PRO A 1 93 ? 21.534 0.797 -21.887 1.00 75.75 93 PRO A C 1
ATOM 715 O O . PRO A 1 93 ? 20.344 0.680 -21.584 1.00 75.75 93 PRO A O 1
ATOM 718 N N . TRP A 1 94 ? 22.409 1.425 -21.098 1.00 75.94 94 TRP A N 1
ATOM 719 C CA . TRP A 1 94 ? 22.090 2.009 -19.790 1.00 75.94 94 TRP A CA 1
ATOM 720 C C . TRP A 1 94 ? 20.886 2.956 -19.822 1.00 75.94 94 TRP A C 1
ATOM 722 O O . TRP A 1 94 ? 20.114 2.996 -18.869 1.00 75.94 94 TRP A O 1
ATOM 732 N N . GLY A 1 95 ? 20.676 3.681 -20.927 1.00 81.62 95 GLY A N 1
ATOM 733 C CA . GLY A 1 95 ? 19.512 4.557 -21.095 1.00 81.62 95 GLY A CA 1
ATOM 734 C C . GLY A 1 95 ? 18.180 3.802 -21.067 1.00 81.62 95 GLY A C 1
ATOM 735 O O . GLY A 1 95 ? 17.257 4.207 -20.364 1.00 81.62 95 GLY A O 1
ATOM 736 N N . ILE A 1 96 ? 18.095 2.668 -21.767 1.00 79.62 96 ILE A N 1
ATOM 737 C CA . ILE A 1 96 ? 16.888 1.828 -21.804 1.00 79.62 96 ILE A CA 1
ATOM 738 C C . ILE A 1 96 ? 16.673 1.158 -20.443 1.00 79.62 96 ILE A C 1
ATOM 740 O O . ILE A 1 96 ? 15.550 1.101 -19.946 1.00 79.62 96 ILE A O 1
ATOM 744 N N . LEU A 1 97 ? 17.758 0.702 -19.816 1.00 78.12 97 LEU A N 1
ATOM 745 C CA . LEU A 1 97 ? 17.737 0.062 -18.502 1.00 78.12 97 LEU A CA 1
ATOM 746 C C . LEU A 1 97 ? 17.228 1.018 -17.414 1.00 78.12 97 LEU A C 1
ATOM 748 O O . LEU A 1 97 ? 16.297 0.688 -16.682 1.00 78.12 97 LEU A O 1
ATOM 752 N N . ASN A 1 98 ? 17.768 2.235 -17.365 1.00 82.31 98 ASN A N 1
ATOM 753 C CA . ASN A 1 98 ? 17.332 3.260 -16.420 1.00 82.31 98 ASN A CA 1
ATOM 754 C C . ASN A 1 98 ? 15.887 3.706 -16.687 1.00 82.31 98 ASN A C 1
ATOM 756 O O . ASN A 1 98 ? 15.113 3.853 -15.743 1.00 82.31 98 ASN A O 1
ATOM 760 N N . ALA A 1 99 ? 15.486 3.857 -17.954 1.00 84.12 99 ALA A N 1
ATOM 761 C CA . ALA A 1 99 ? 14.100 4.168 -18.305 1.00 84.12 99 ALA A CA 1
ATOM 762 C C . ALA A 1 99 ? 13.126 3.069 -17.841 1.00 84.12 99 ALA A C 1
ATOM 764 O O . ALA A 1 99 ? 12.061 3.376 -17.303 1.00 84.12 99 ALA A O 1
ATOM 765 N N . ALA A 1 100 ? 13.504 1.794 -17.982 1.00 82.19 100 ALA A N 1
ATOM 766 C CA . ALA A 1 100 ? 12.713 0.672 -17.486 1.00 82.19 100 ALA A CA 1
ATOM 767 C C . ALA A 1 100 ? 12.581 0.695 -15.953 1.00 82.19 100 ALA A C 1
ATOM 769 O O . ALA A 1 100 ? 11.481 0.505 -15.440 1.00 82.19 100 ALA A O 1
ATOM 770 N N . VAL A 1 101 ? 13.662 0.983 -15.218 1.00 81.06 101 VAL A N 1
ATOM 771 C CA . VAL A 1 101 ? 13.637 1.102 -13.746 1.00 81.06 101 VAL A CA 1
ATOM 772 C C . VAL A 1 101 ? 12.734 2.250 -13.288 1.00 81.06 101 VAL A C 1
ATOM 774 O O . VAL A 1 101 ? 11.937 2.079 -12.364 1.00 81.06 101 VAL A O 1
ATOM 777 N N . VAL A 1 102 ? 12.791 3.402 -13.961 1.00 88.12 102 VAL A N 1
ATOM 778 C CA . VAL A 1 102 ? 11.893 4.530 -13.673 1.00 88.12 102 VAL A CA 1
ATOM 779 C C . VAL A 1 102 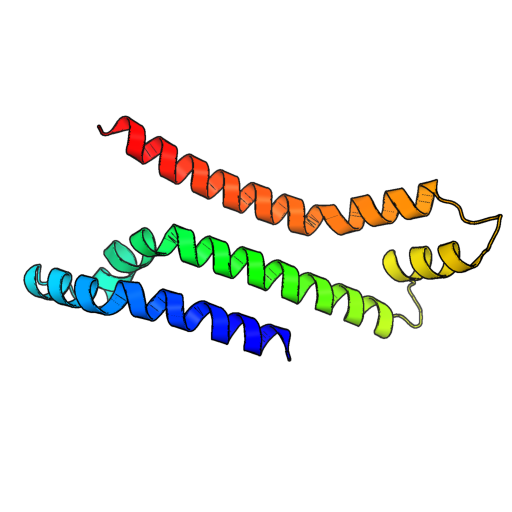? 10.441 4.112 -13.891 1.00 88.12 102 VAL A C 1
ATOM 781 O O . VAL A 1 102 ? 9.623 4.269 -12.989 1.00 88.12 102 VAL A O 1
ATOM 784 N N . LEU A 1 103 ? 10.128 3.495 -15.031 1.00 86.19 103 LEU A N 1
ATOM 785 C CA . LEU A 1 103 ? 8.770 3.062 -15.356 1.00 86.19 103 LEU A CA 1
ATOM 786 C C . LEU A 1 103 ? 8.235 2.011 -14.366 1.00 86.19 103 LEU A C 1
ATOM 788 O O . LEU A 1 103 ? 7.070 2.068 -13.978 1.00 86.19 103 LEU A O 1
ATOM 792 N N . LEU A 1 104 ? 9.092 1.095 -13.904 1.00 83.62 104 LEU A N 1
ATOM 793 C CA . LEU A 1 104 ? 8.756 0.077 -12.902 1.00 83.62 104 LEU A CA 1
ATOM 794 C C . LEU A 1 104 ? 8.515 0.654 -11.498 1.00 83.62 104 LEU A C 1
ATOM 796 O O . LEU A 1 104 ? 7.774 0.051 -10.719 1.00 83.62 104 LEU A O 1
ATOM 800 N N . SER A 1 105 ? 9.113 1.804 -11.172 1.00 85.12 105 SER A N 1
ATOM 801 C CA . SER A 1 105 ? 8.933 2.469 -9.873 1.00 85.12 105 SER A CA 1
ATOM 802 C C . SER A 1 105 ? 7.718 3.403 -9.817 1.00 85.12 105 SER A C 1
ATOM 804 O O . SER A 1 105 ? 7.269 3.741 -8.721 1.00 85.12 105 SER A O 1
ATOM 806 N N . LEU A 1 106 ? 7.124 3.775 -10.960 1.00 90.00 106 LEU A N 1
ATOM 807 C CA . LEU A 1 106 ? 5.956 4.665 -10.991 1.00 90.00 106 LEU A CA 1
ATOM 808 C C . LEU A 1 106 ? 4.742 4.131 -10.211 1.00 90.00 106 LEU A C 1
ATOM 810 O O . LEU A 1 106 ? 4.197 4.892 -9.414 1.00 90.00 106 LEU A O 1
ATOM 814 N N . PRO A 1 107 ? 4.291 2.871 -10.365 1.00 88.00 107 PRO A N 1
ATOM 815 C CA . PRO A 1 107 ? 3.081 2.405 -9.682 1.00 88.00 107 PRO A CA 1
ATOM 816 C C . PRO A 1 107 ? 3.149 2.463 -8.144 1.00 88.00 107 PRO A C 1
ATOM 818 O O . PRO A 1 107 ? 2.221 3.019 -7.548 1.00 88.00 107 PRO A O 1
ATOM 821 N N . PRO A 1 108 ? 4.221 1.986 -7.472 1.00 87.56 108 PRO A N 1
ATOM 822 C CA . PRO A 1 108 ? 4.340 2.155 -6.025 1.00 87.56 108 PRO A CA 1
ATOM 823 C C . PRO A 1 108 ? 4.477 3.621 -5.602 1.00 87.56 108 PRO A C 1
ATOM 825 O O . PRO A 1 108 ? 3.918 3.994 -4.571 1.00 87.56 108 PRO A O 1
ATOM 828 N N . LEU A 1 109 ? 5.142 4.471 -6.395 1.00 89.00 109 LEU A N 1
ATOM 829 C CA . LEU A 1 109 ? 5.246 5.905 -6.105 1.00 89.00 109 LEU A CA 1
ATOM 830 C C . LEU A 1 109 ? 3.896 6.625 -6.196 1.00 89.00 109 LEU A C 1
ATOM 832 O O . LEU A 1 109 ? 3.576 7.425 -5.319 1.00 89.00 109 LEU A O 1
ATOM 836 N N . ILE A 1 110 ? 3.087 6.329 -7.216 1.00 92.06 110 ILE A N 1
ATOM 837 C CA . ILE A 1 110 ? 1.745 6.905 -7.376 1.00 92.06 110 ILE A CA 1
ATOM 838 C C . ILE A 1 110 ? 0.858 6.489 -6.203 1.00 92.06 110 ILE A C 1
ATOM 840 O O . ILE A 1 110 ? 0.203 7.337 -5.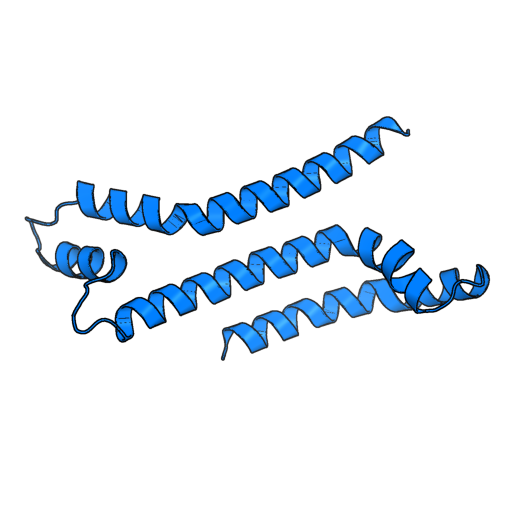599 1.00 92.06 110 ILE A O 1
ATOM 844 N N . LEU A 1 111 ? 0.868 5.204 -5.840 1.00 88.75 111 LEU A N 1
ATOM 845 C CA . LEU A 1 111 ? 0.082 4.707 -4.715 1.00 88.75 111 LEU A CA 1
ATOM 846 C C . LEU A 1 111 ? 0.499 5.375 -3.399 1.00 88.75 111 LEU A C 1
ATOM 848 O O . LEU A 1 111 ? -0.356 5.878 -2.672 1.00 88.75 111 LEU A O 1
ATOM 852 N N . LEU A 1 112 ? 1.802 5.444 -3.116 1.00 87.75 112 LEU A N 1
ATOM 853 C CA . LEU A 1 112 ? 2.312 6.146 -1.938 1.00 87.75 112 LEU A CA 1
ATOM 854 C C . LEU A 1 112 ? 1.935 7.629 -1.945 1.00 87.75 112 LEU A C 1
ATOM 856 O O . LEU A 1 112 ? 1.515 8.143 -0.913 1.00 87.75 112 LEU A O 1
ATOM 860 N N . GLY A 1 113 ? 2.025 8.302 -3.093 1.00 89.25 113 GLY A N 1
ATOM 861 C CA . GLY A 1 113 ? 1.633 9.703 -3.243 1.00 89.25 113 GLY A CA 1
ATOM 862 C C . GLY A 1 113 ? 0.150 9.940 -2.951 1.00 89.25 113 GLY A C 1
ATOM 863 O O . GLY A 1 113 ? -0.189 10.869 -2.221 1.00 89.25 113 GLY A O 1
ATOM 864 N N . VAL A 1 114 ? -0.737 9.073 -3.449 1.00 88.94 114 VAL A N 1
ATOM 865 C CA . VAL A 1 114 ? -2.184 9.144 -3.179 1.00 88.94 114 VAL A CA 1
ATOM 866 C C . VAL A 1 114 ? -2.483 8.901 -1.697 1.00 88.94 114 VAL A C 1
ATOM 868 O O . VAL A 1 114 ? -3.246 9.657 -1.093 1.00 88.94 114 VAL A O 1
ATOM 871 N N . LEU A 1 115 ? -1.858 7.890 -1.085 1.00 86.56 115 LEU A N 1
ATOM 872 C CA . LEU A 1 115 ? -2.039 7.589 0.340 1.00 86.56 115 LEU A CA 1
ATOM 873 C C . LEU A 1 115 ? -1.508 8.721 1.233 1.00 86.56 115 LEU A C 1
ATOM 875 O O . LEU A 1 115 ? -2.189 9.137 2.172 1.00 86.56 115 LEU A O 1
ATOM 879 N N . ALA A 1 116 ? -0.329 9.260 0.918 1.00 84.00 116 ALA A N 1
ATOM 880 C CA . ALA A 1 116 ? 0.268 10.387 1.629 1.00 84.00 116 ALA A CA 1
ATOM 881 C C . ALA A 1 116 ? -0.558 11.672 1.465 1.00 84.00 116 ALA A C 1
ATOM 883 O O . ALA A 1 116 ? -0.766 12.400 2.434 1.00 84.00 116 ALA A O 1
ATOM 884 N N . GLY A 1 117 ? -1.092 11.931 0.268 1.00 84.38 117 GLY A N 1
ATOM 885 C CA . GLY A 1 117 ? -2.005 13.045 0.013 1.00 84.38 117 GLY A CA 1
ATOM 886 C C . GLY A 1 117 ? -3.294 12.942 0.834 1.00 84.38 117 GLY A C 1
ATOM 887 O O . GLY A 1 117 ? -3.709 13.919 1.458 1.00 84.38 117 GLY A O 1
ATOM 888 N N . GLY A 1 118 ? -3.883 11.743 0.912 1.00 80.12 118 GLY A N 1
ATOM 889 C CA . GLY A 1 118 ? -5.052 11.473 1.754 1.00 80.12 118 GLY A CA 1
ATOM 890 C C . GLY A 1 118 ? -4.778 11.684 3.247 1.00 80.12 118 GLY A C 1
ATOM 891 O O . GLY A 1 118 ? -5.593 12.282 3.952 1.00 80.12 118 GLY A O 1
ATOM 892 N N . LEU A 1 119 ? -3.604 11.264 3.723 1.00 76.94 119 LEU A N 1
ATOM 893 C CA . LEU A 1 119 ? -3.126 11.520 5.084 1.00 76.94 119 LEU A CA 1
ATOM 894 C C . LEU A 1 119 ? -2.950 13.017 5.368 1.00 76.94 119 LEU A C 1
ATOM 896 O O . LEU A 1 119 ? -3.453 13.508 6.379 1.00 76.94 119 LEU A O 1
ATOM 900 N N . ASN A 1 120 ? -2.293 13.753 4.471 1.00 80.06 120 ASN A N 1
ATOM 901 C CA . ASN A 1 120 ? -2.056 15.189 4.626 1.00 80.06 120 ASN A CA 1
ATOM 902 C C . ASN A 1 120 ? -3.364 15.989 4.671 1.00 80.06 120 ASN A C 1
ATOM 904 O O . ASN A 1 120 ? -3.533 16.836 5.549 1.00 80.06 120 ASN A O 1
ATOM 908 N N . ALA A 1 121 ? -4.331 15.674 3.804 1.00 76.75 121 ALA A N 1
ATOM 909 C CA . ALA A 1 121 ? -5.666 16.273 3.856 1.00 76.75 121 ALA A CA 1
ATOM 910 C C . ALA A 1 121 ? -6.381 15.972 5.190 1.00 76.75 121 ALA A C 1
ATOM 912 O O . ALA A 1 121 ? -7.048 16.834 5.767 1.00 76.75 121 ALA A O 1
ATOM 913 N N . ALA A 1 122 ? -6.197 14.761 5.722 1.00 69.38 122 ALA A N 1
ATOM 914 C CA . ALA A 1 122 ? -6.776 14.335 6.991 1.00 69.38 122 ALA A CA 1
ATOM 915 C C . ALA A 1 122 ? -6.129 14.990 8.231 1.00 69.38 122 ALA A C 1
ATOM 917 O O . ALA A 1 122 ? -6.771 15.036 9.287 1.00 69.38 122 ALA A O 1
ATOM 918 N N . PHE A 1 123 ? -4.886 15.474 8.127 1.00 66.44 123 PHE A N 1
ATOM 919 C CA . PHE A 1 123 ? -4.208 16.266 9.161 1.00 66.44 123 PHE A CA 1
ATOM 920 C C . PHE A 1 123 ? -4.521 17.762 9.053 1.00 66.44 123 PHE A C 1
ATOM 922 O O . PHE A 1 123 ? -4.806 18.385 10.075 1.00 66.44 123 PHE A O 1
ATOM 929 N N . SER A 1 124 ? -4.562 18.322 7.838 1.00 71.38 124 SER A N 1
ATOM 930 C CA . SER A 1 124 ? -4.910 19.733 7.607 1.00 71.38 124 SER A CA 1
ATOM 931 C C . SER A 1 124 ? -6.292 20.080 8.174 1.00 71.38 124 SER A C 1
ATOM 933 O O . SER A 1 124 ? -6.430 21.059 8.901 1.00 71.38 124 SER A O 1
ATOM 935 N N . LYS A 1 125 ? -7.288 19.202 7.989 1.00 59.19 125 LYS A N 1
ATOM 936 C CA . LYS A 1 125 ? -8.650 19.398 8.516 1.00 59.19 125 LYS A CA 1
ATOM 937 C C . LYS A 1 125 ? -8.749 19.386 10.053 1.00 59.19 125 LYS A C 1
ATOM 939 O O . LYS A 1 125 ? -9.740 19.859 10.594 1.00 59.19 125 LYS A O 1
ATOM 944 N N . LYS A 1 126 ? -7.756 18.818 10.753 1.00 54.84 126 LYS A N 1
ATOM 945 C CA . LYS A 1 126 ? -7.698 18.770 12.227 1.00 54.84 126 LYS A CA 1
ATOM 946 C C . LYS A 1 126 ? -7.006 20.007 12.817 1.00 54.84 126 LYS A C 1
ATOM 948 O O . LYS A 1 126 ? -7.319 20.377 13.939 1.00 54.84 126 LYS A O 1
ATOM 953 N N . SER A 1 127 ? -6.089 20.632 12.074 1.00 53.09 127 SER A N 1
ATOM 954 C CA . SER A 1 127 ? -5.390 21.856 12.498 1.00 53.09 127 SER A CA 1
ATOM 955 C C . SER A 1 127 ? -6.272 23.107 12.433 1.00 53.09 127 SER A C 1
ATOM 957 O O . SER A 1 127 ? -5.994 24.062 13.142 1.00 53.09 127 SER A O 1
ATOM 959 N N . ASP A 1 128 ? -7.307 23.098 11.594 1.00 54.16 128 ASP A N 1
ATOM 960 C CA . ASP A 1 128 ? -8.211 24.237 11.360 1.00 54.16 128 ASP A CA 1
ATOM 961 C C . ASP A 1 128 ? -9.391 24.293 12.361 1.00 54.16 128 ASP A C 1
ATOM 963 O O . ASP A 1 128 ? -10.255 25.158 12.278 1.00 54.16 128 ASP A O 1
ATOM 967 N N . GLN A 1 129 ? -9.461 23.333 13.294 1.00 50.59 129 GLN A N 1
ATOM 968 C CA . GLN A 1 129 ? -10.495 23.235 14.340 1.00 50.59 129 GLN A CA 1
ATOM 969 C C . GLN A 1 129 ? -9.944 23.475 15.760 1.00 50.59 129 GLN A C 1
ATOM 971 O O . GLN A 1 129 ? -10.615 23.132 16.734 1.00 50.59 129 GLN A O 1
ATOM 976 N N . GLY A 1 130 ? -8.717 23.997 15.875 1.00 41.56 130 GLY A N 1
ATOM 977 C CA . GLY A 1 130 ? -8.071 24.366 17.140 1.00 41.56 130 GLY A CA 1
ATOM 978 C C . GLY A 1 130 ? -8.179 25.852 17.430 1.00 41.56 130 GLY A C 1
ATOM 979 O O . GLY A 1 130 ? -7.984 26.635 16.476 1.00 41.56 130 GLY A O 1
#

Mean predicted aligned error: 11.87 Å